Protein AF-A0A0B7BPX0-F1 (afdb_monomer_lite)

Secondary structure (DSSP, 8-state):
-----HHHH--SS----TT----TT--PPPPSS-HHHHH--PPPPPPPPP-SPP-------SPPP---HHHHHS-----PPPP-PPPPPPPPPSS------HHHHH-----------

Organism: NCBI:txid1028688

Foldseek 3Di:
DADDFVVVVDPPVDDDTVQDDDDPPDPRDDDPRDPCNRVDDDDDDDDDDDPDPDPDDDDDPDDDDPDDPCVVVDDDDDDDDDDDDDDDDDDDDPDDDPPDDPCNVPDDPDDDPDDDD

Radius of gyration: 69.46 Å; chains: 1; bounding box: 119×35×181 Å

InterPro domains:
  IPR033336 Stabilizer of axonemal microtubules 1/2 [PF05217] (1-109)
  IPR033336 Stabilizer of axonemal microtubules 1/2 [PTHR31516] (2-112)

Sequence (117 aa):
MGKRCICEICTCGRHHCPHRPWRPGGDYGPCLVTSYNTAYKQHPLQARESCKPEQSALRCEEPLSDKTTNRTDYIKHPLDKPYIHQHEQYLRPAGDIDTLTSYHRDYTKACPTSTTV

pLDDT: mean 78.23, std 13.82, range [49.06, 96.06]

Structure (mmCIF, N/CA/C/O backbone):
data_AF-A0A0B7BPX0-F1
#
_entry.id   AF-A0A0B7BPX0-F1
#
loop_
_atom_site.group_PDB
_atom_site.id
_atom_site.type_symbol
_atom_site.label_atom_id
_atom_site.label_alt_id
_atom_site.label_comp_id
_atom_site.label_asym_id
_atom_site.label_entity_id
_atom_site.label_seq_id
_atom_site.pdbx_PDB_ins_code
_atom_site.Cartn_x
_atom_site.Cartn_y
_atom_site.Cartn_z
_atom_site.occupancy
_atom_site.B_iso_or_equiv
_atom_site.auth_seq_id
_atom_site.auth_comp_id
_atom_site.auth_asym_id
_atom_site.auth_atom_id
_atom_site.pdbx_PDB_model_num
ATOM 1 N N . MET A 1 1 ? 32.826 -5.338 -66.911 1.00 53.00 1 MET A N 1
ATOM 2 C CA . MET A 1 1 ? 33.998 -5.136 -67.796 1.00 53.00 1 MET A CA 1
ATOM 3 C C . MET A 1 1 ? 34.408 -3.667 -67.742 1.00 53.00 1 MET A C 1
ATOM 5 O O . MET A 1 1 ? 33.648 -2.822 -68.199 1.00 53.00 1 MET A O 1
ATOM 9 N N . GLY A 1 2 ? 35.538 -3.349 -67.101 1.00 60.03 2 GLY A N 1
ATOM 10 C CA . GLY A 1 2 ? 36.041 -1.972 -66.996 1.00 60.03 2 GLY A CA 1
ATOM 11 C C . GLY A 1 2 ? 36.470 -1.417 -68.358 1.00 60.03 2 GLY A C 1
ATOM 12 O O . GLY A 1 2 ? 36.920 -2.171 -69.220 1.00 60.03 2 GLY A O 1
ATOM 13 N N . LYS A 1 3 ? 36.298 -0.109 -68.574 1.00 64.12 3 LYS A N 1
ATOM 14 C CA . LYS A 1 3 ? 36.757 0.567 -69.794 1.00 64.12 3 LYS A CA 1
ATOM 15 C C . LYS A 1 3 ? 38.289 0.638 -69.751 1.00 64.12 3 LYS A C 1
ATOM 17 O O . LYS A 1 3 ? 38.828 1.316 -68.885 1.00 64.12 3 LYS A O 1
ATOM 22 N N . ARG A 1 4 ? 38.971 -0.089 -70.639 1.00 65.44 4 ARG A N 1
ATOM 23 C CA . ARG A 1 4 ? 40.433 -0.017 -70.800 1.00 65.44 4 ARG A CA 1
ATOM 24 C C . ARG A 1 4 ? 40.783 1.117 -71.753 1.00 65.44 4 ARG A C 1
ATOM 26 O O . ARG A 1 4 ? 40.036 1.387 -72.697 1.00 65.44 4 ARG A O 1
ATOM 33 N N . CYS A 1 5 ? 41.904 1.780 -71.507 1.00 68.62 5 CYS A N 1
ATOM 34 C CA . CYS A 1 5 ? 42.397 2.811 -72.409 1.00 68.62 5 CYS A CA 1
ATOM 35 C C . CYS A 1 5 ? 42.847 2.168 -73.735 1.00 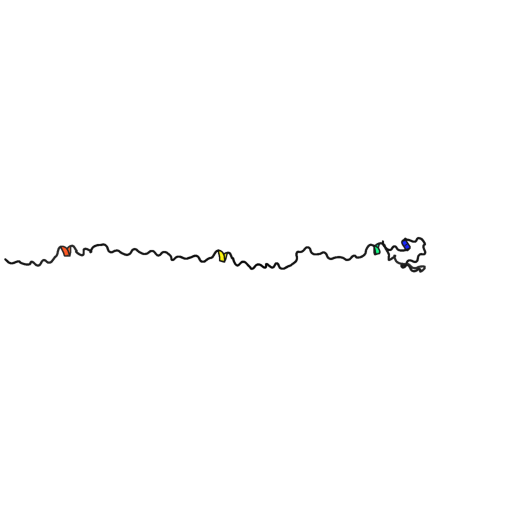68.62 5 CYS A C 1
ATOM 37 O O . CYS A 1 5 ? 43.442 1.093 -73.726 1.00 68.62 5 CYS A O 1
ATOM 39 N N . ILE A 1 6 ? 42.619 2.826 -74.880 1.00 72.19 6 ILE A N 1
ATOM 40 C CA . ILE A 1 6 ? 43.110 2.355 -76.199 1.00 72.19 6 ILE A CA 1
ATOM 41 C C . ILE A 1 6 ? 44.636 2.166 -76.182 1.00 72.19 6 ILE A C 1
ATOM 43 O O . ILE A 1 6 ? 45.166 1.273 -76.838 1.00 72.19 6 ILE A O 1
ATOM 47 N N . CYS A 1 7 ? 45.310 2.957 -75.353 1.00 66.25 7 CYS A N 1
ATOM 48 C CA . CYS A 1 7 ? 46.733 2.916 -75.082 1.00 66.25 7 CYS A CA 1
ATOM 49 C C . CYS A 1 7 ? 47.216 1.568 -74.472 1.00 66.25 7 CYS A C 1
ATOM 51 O O . CYS A 1 7 ? 48.368 1.199 -74.665 1.00 66.25 7 CYS A O 1
ATOM 53 N N . GLU A 1 8 ? 46.350 0.806 -73.789 1.00 66.06 8 GLU A N 1
ATOM 54 C CA . GLU A 1 8 ? 46.658 -0.533 -73.239 1.00 66.06 8 GLU A CA 1
ATOM 55 C C . GLU A 1 8 ? 46.306 -1.679 -74.205 1.00 66.06 8 GLU A C 1
ATOM 57 O O . GLU A 1 8 ? 46.663 -2.830 -73.965 1.00 66.06 8 GLU A O 1
ATOM 62 N N . ILE A 1 9 ? 45.573 -1.380 -75.283 1.00 70.94 9 ILE A N 1
ATOM 63 C CA . ILE A 1 9 ? 45.067 -2.372 -76.244 1.00 70.94 9 ILE A CA 1
ATOM 64 C C . ILE A 1 9 ? 45.824 -2.285 -77.583 1.00 70.94 9 ILE A C 1
ATOM 66 O O . ILE A 1 9 ? 46.003 -3.306 -78.243 1.00 70.94 9 ILE A O 1
ATOM 70 N N . CYS A 1 10 ? 46.285 -1.094 -77.998 1.00 68.94 10 CYS A N 1
ATOM 71 C CA . CYS A 1 10 ? 46.946 -0.870 -79.292 1.00 68.94 10 CYS A CA 1
ATOM 72 C C . CYS A 1 10 ? 48.447 -0.590 -79.154 1.00 68.94 10 CYS A C 1
ATOM 74 O O . CYS A 1 10 ? 48.850 0.444 -78.624 1.00 68.94 10 CYS A O 1
ATOM 76 N N . THR A 1 11 ? 49.278 -1.439 -79.763 1.00 65.31 11 THR A N 1
ATOM 77 C CA . THR A 1 11 ? 50.743 -1.274 -79.880 1.00 65.31 11 THR A CA 1
ATOM 78 C C . THR A 1 11 ? 51.167 -0.389 -81.062 1.00 65.31 11 THR A C 1
ATOM 80 O O . THR A 1 11 ? 52.348 -0.152 -81.285 1.00 65.31 11 THR A O 1
ATOM 83 N N . CYS A 1 12 ? 50.200 0.149 -81.807 1.00 65.94 12 CYS A N 1
AT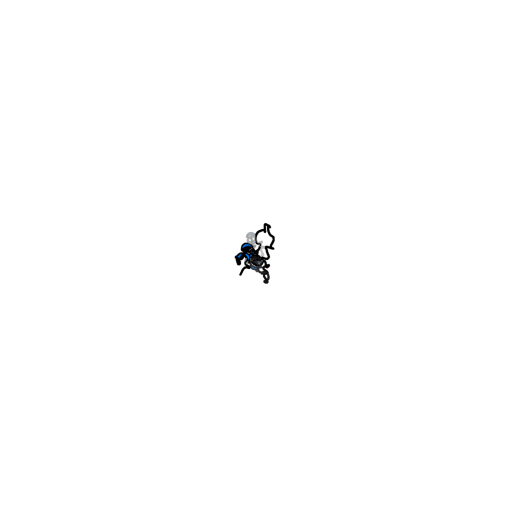OM 84 C CA . CYS A 1 12 ? 50.364 0.909 -83.048 1.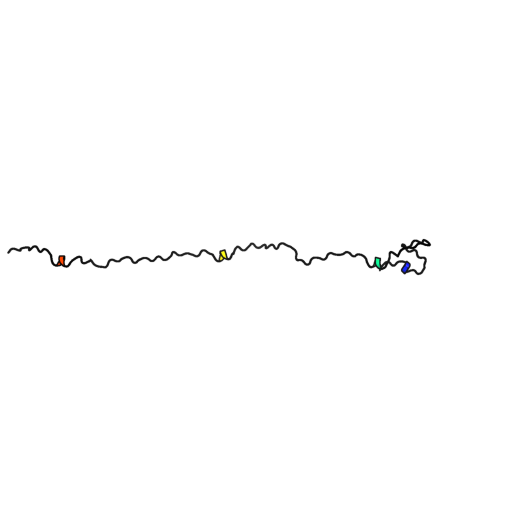00 65.94 12 CYS A CA 1
ATOM 85 C C . CYS A 1 12 ? 51.061 2.284 -82.915 1.00 65.94 12 CYS A C 1
ATOM 87 O O . CYS A 1 12 ? 51.252 2.968 -83.918 1.00 65.94 12 CYS A O 1
ATOM 89 N N . GLY A 1 13 ? 51.384 2.742 -81.698 1.00 61.50 13 GLY A N 1
ATOM 90 C CA . GLY A 1 13 ? 52.150 3.973 -81.421 1.00 61.50 13 GLY A CA 1
ATOM 91 C C . GLY A 1 13 ? 51.505 5.311 -81.826 1.00 61.50 13 GLY A C 1
ATOM 92 O O . GLY A 1 13 ? 52.000 6.368 -81.438 1.00 61.50 13 GLY A O 1
ATOM 93 N N . ARG A 1 14 ? 50.399 5.297 -82.582 1.00 64.25 14 ARG A N 1
ATOM 94 C CA . ARG A 1 14 ? 49.755 6.486 -83.170 1.00 64.25 14 ARG A CA 1
ATOM 95 C C . ARG A 1 14 ? 48.233 6.496 -82.984 1.00 64.25 14 ARG A C 1
ATOM 97 O O . ARG A 1 14 ? 47.502 6.936 -83.863 1.00 64.25 14 ARG A O 1
ATOM 104 N N . HIS A 1 15 ? 47.728 5.969 -81.873 1.00 69.50 15 HIS A N 1
ATOM 105 C CA . HIS A 1 15 ? 46.291 5.974 -81.603 1.00 69.50 15 HIS A CA 1
ATOM 106 C C . HIS A 1 15 ? 45.852 7.286 -80.937 1.00 69.50 15 HIS A C 1
ATOM 108 O O . HIS A 1 15 ? 46.571 7.880 -80.133 1.00 69.50 15 HIS A O 1
ATOM 114 N N . HIS A 1 16 ? 44.639 7.728 -81.256 1.00 61.97 16 HIS A N 1
ATOM 115 C CA . HIS A 1 16 ? 44.040 8.918 -80.666 1.00 61.97 16 HIS A CA 1
ATOM 116 C C . HIS A 1 16 ? 43.313 8.537 -79.364 1.00 61.97 16 HIS A C 1
ATOM 118 O O . HIS A 1 16 ? 42.149 8.140 -79.381 1.00 61.97 16 HIS A O 1
ATOM 124 N N . CYS A 1 17 ? 44.011 8.601 -78.225 1.00 62.41 17 CYS A N 1
ATOM 125 C CA . CYS A 1 17 ? 43.384 8.437 -76.909 1.00 62.41 17 CYS A CA 1
ATOM 126 C C . CYS A 1 17 ? 42.684 9.772 -76.533 1.00 62.41 17 CYS A C 1
ATOM 128 O O . CYS A 1 17 ? 43.332 10.818 -76.579 1.00 62.41 17 CYS A O 1
ATOM 130 N N . PRO A 1 18 ? 41.406 9.780 -76.097 1.00 61.12 18 PRO A N 1
ATOM 131 C CA . PRO A 1 18 ? 40.680 11.009 -75.726 1.00 61.12 18 PRO A CA 1
ATOM 132 C C . PRO A 1 18 ? 41.312 11.782 -74.552 1.00 61.12 18 PRO A C 1
ATOM 134 O O . PRO A 1 18 ? 40.996 12.945 -74.339 1.00 61.12 18 PRO A O 1
ATOM 137 N N . HIS A 1 19 ? 42.242 11.161 -73.818 1.00 61.28 19 HIS A N 1
ATOM 138 C CA . HIS A 1 19 ? 43.016 11.790 -72.743 1.00 61.28 19 HIS A CA 1
ATOM 139 C C . HIS A 1 19 ? 44.398 12.313 -73.178 1.00 61.28 19 HIS A C 1
ATOM 141 O O . HIS A 1 19 ? 45.138 12.815 -72.336 1.00 61.28 19 HIS A O 1
ATOM 147 N N . ARG A 1 20 ? 44.780 12.189 -74.458 1.00 57.91 20 ARG A N 1
ATOM 148 C CA . ARG A 1 20 ? 46.095 12.623 -74.960 1.00 57.91 20 ARG A CA 1
ATOM 149 C C . ARG A 1 20 ? 45.961 13.264 -76.352 1.00 57.91 20 ARG A C 1
ATOM 151 O O . ARG A 1 20 ? 46.232 12.602 -77.354 1.00 57.91 20 ARG A O 1
ATOM 158 N N . PRO A 1 21 ? 45.510 14.530 -76.445 1.00 57.38 21 PRO A N 1
ATOM 159 C CA . PRO A 1 21 ? 45.486 15.243 -77.718 1.00 57.38 21 PRO A CA 1
ATOM 160 C C . PRO A 1 21 ? 46.917 15.410 -78.249 1.00 57.38 21 PRO A C 1
ATOM 162 O O . PRO A 1 21 ? 47.846 15.697 -77.496 1.00 57.38 21 PRO A O 1
ATOM 165 N N . TRP A 1 22 ? 47.107 15.189 -79.549 1.00 52.66 22 TRP A N 1
ATOM 166 C CA . TRP A 1 22 ? 48.424 15.185 -80.185 1.00 52.66 22 TRP A CA 1
ATOM 167 C C . TRP A 1 22 ? 49.062 16.588 -80.162 1.00 52.66 22 TRP A C 1
ATOM 169 O O . TRP A 1 22 ? 48.724 17.438 -80.980 1.00 52.66 22 TRP A O 1
ATOM 179 N N . ARG A 1 23 ? 50.014 16.835 -79.250 1.00 55.88 23 ARG A N 1
ATOM 180 C CA . ARG A 1 23 ? 51.083 17.838 -79.439 1.00 55.88 23 ARG A CA 1
ATOM 181 C C . ARG A 1 23 ? 52.465 17.179 -79.378 1.00 55.88 23 ARG A C 1
ATOM 183 O O . ARG A 1 23 ? 52.741 16.423 -78.437 1.00 55.88 23 ARG A O 1
ATOM 190 N N . PRO A 1 24 ? 53.361 17.490 -80.320 1.00 53.59 24 PRO A N 1
ATOM 191 C CA . PRO A 1 24 ? 54.786 17.219 -80.171 1.00 53.59 24 PRO A CA 1
ATOM 192 C C . PRO A 1 24 ? 55.353 18.008 -78.977 1.00 53.59 24 PRO A C 1
ATOM 194 O O . PRO A 1 24 ? 55.164 19.218 -78.905 1.00 53.59 24 PRO A O 1
ATOM 197 N N . GLY A 1 25 ? 56.027 17.327 -78.043 1.00 55.81 25 GLY A N 1
ATOM 198 C CA . GLY A 1 25 ? 56.827 17.964 -76.982 1.00 55.81 25 GLY A CA 1
ATOM 199 C C . GLY A 1 25 ? 56.140 18.277 -75.644 1.00 55.81 25 GLY A C 1
ATOM 200 O O . GLY A 1 25 ? 56.769 18.908 -74.809 1.00 55.81 25 GLY A O 1
ATOM 201 N N . GLY A 1 26 ? 54.892 17.854 -75.413 1.00 55.62 26 GLY A N 1
ATOM 202 C CA . GLY A 1 26 ? 54.217 18.058 -74.121 1.00 55.62 26 GLY A CA 1
ATOM 203 C C . GLY A 1 26 ? 54.462 16.929 -73.112 1.00 55.62 26 GLY A C 1
ATOM 204 O O . GLY A 1 26 ? 54.321 15.747 -73.437 1.00 55.62 26 GLY A O 1
ATOM 205 N N . ASP A 1 27 ? 54.773 17.288 -71.875 1.00 57.09 27 ASP A N 1
ATOM 206 C CA . ASP A 1 27 ? 54.713 16.453 -70.678 1.00 57.09 27 ASP A CA 1
ATOM 207 C C . ASP A 1 27 ? 53.248 16.275 -70.250 1.00 57.09 27 ASP A C 1
ATOM 209 O O . ASP A 1 27 ? 52.666 17.023 -69.472 1.00 57.09 27 ASP A O 1
ATOM 213 N N . TYR A 1 28 ? 52.602 15.267 -70.831 1.00 58.28 28 TYR A N 1
ATOM 214 C CA . TYR A 1 28 ? 51.239 14.902 -70.458 1.00 58.28 28 TYR A CA 1
ATOM 215 C C . TYR A 1 28 ? 51.268 14.135 -69.140 1.00 58.28 28 TYR A C 1
ATOM 217 O O . TYR A 1 28 ? 51.880 13.067 -69.067 1.00 58.28 28 TYR A O 1
ATOM 225 N N . GLY A 1 29 ? 50.578 14.664 -68.130 1.00 60.34 29 GLY A N 1
ATOM 226 C CA . GLY A 1 29 ? 50.365 13.995 -66.848 1.00 60.34 29 GLY A CA 1
ATOM 227 C C . GLY A 1 29 ? 49.749 12.587 -66.974 1.00 60.34 29 GLY A C 1
ATOM 228 O O . GLY A 1 29 ? 49.344 12.158 -68.062 1.00 60.34 29 GLY A O 1
ATOM 229 N N . PRO A 1 30 ? 49.685 11.830 -65.865 1.00 61.69 30 PRO A N 1
ATOM 230 C CA . PRO A 1 30 ? 49.287 10.426 -65.883 1.00 61.69 30 PRO A CA 1
ATOM 231 C C . PRO A 1 30 ? 47.848 10.224 -66.385 1.00 61.69 30 PRO A C 1
ATOM 233 O O . PRO A 1 30 ? 46.963 11.053 -66.173 1.00 61.69 30 PRO A O 1
ATOM 236 N N . CYS A 1 31 ? 47.614 9.090 -67.054 1.00 64.62 31 CYS A N 1
ATOM 237 C CA . CYS A 1 31 ? 46.308 8.711 -67.591 1.00 64.62 31 CYS A CA 1
ATOM 238 C C . CYS A 1 31 ? 45.246 8.706 -66.481 1.00 64.62 31 CYS A C 1
ATOM 240 O O . CYS A 1 31 ? 45.407 8.018 -65.483 1.00 64.62 31 CYS A O 1
ATOM 242 N N . LEU A 1 32 ? 44.140 9.433 -66.662 1.00 64.50 32 LEU A N 1
ATOM 243 C CA . LEU A 1 32 ? 43.055 9.498 -65.671 1.00 64.50 32 LEU A CA 1
ATOM 244 C C . LEU A 1 32 ? 42.179 8.227 -65.651 1.00 64.50 32 LEU A C 1
ATOM 246 O O . LEU A 1 32 ? 41.457 7.991 -64.682 1.00 64.50 32 LEU A O 1
ATOM 250 N N . VAL A 1 33 ? 42.275 7.374 -66.679 1.00 70.44 33 VAL A N 1
ATOM 251 C CA . VAL A 1 33 ? 41.586 6.073 -66.779 1.00 70.44 33 VAL A CA 1
ATOM 252 C C . VAL A 1 33 ? 42.494 4.965 -66.245 1.00 70.44 33 VAL A C 1
ATOM 254 O O . VAL A 1 33 ? 42.878 4.052 -66.968 1.00 70.44 33 VAL A O 1
ATOM 257 N N . THR A 1 34 ? 42.891 5.062 -64.979 1.00 72.25 34 THR A N 1
ATOM 258 C CA . THR A 1 34 ? 43.658 3.993 -64.331 1.00 72.25 34 THR A CA 1
ATOM 259 C C . THR A 1 34 ? 42.738 2.876 -63.839 1.00 72.25 34 THR A C 1
ATOM 261 O O . THR A 1 34 ? 41.553 3.083 -63.540 1.00 72.25 34 THR A O 1
ATOM 264 N N . SER A 1 35 ? 43.299 1.675 -63.686 1.00 72.81 35 SER A N 1
ATOM 265 C CA . SER A 1 35 ? 42.653 0.577 -62.954 1.00 72.81 35 SER A CA 1
ATOM 266 C C . SER A 1 35 ? 42.212 1.021 -61.556 1.00 72.81 35 SER A C 1
ATOM 268 O O . SER A 1 35 ? 41.122 0.673 -61.116 1.00 72.81 35 SER A O 1
ATOM 270 N N . TYR A 1 36 ? 43.005 1.875 -60.906 1.00 75.69 36 TYR A N 1
ATOM 271 C CA . TYR A 1 36 ? 42.707 2.432 -59.594 1.00 75.69 36 TYR A CA 1
ATOM 272 C C . TYR A 1 36 ? 41.406 3.255 -59.584 1.00 75.69 36 TYR A C 1
ATOM 274 O O . TYR A 1 36 ? 40.483 2.937 -58.839 1.00 75.69 36 TYR A O 1
ATOM 282 N N . ASN A 1 37 ? 41.273 4.240 -60.481 1.00 76.62 37 ASN A N 1
ATOM 283 C CA . ASN A 1 37 ? 40.083 5.105 -60.552 1.00 76.62 37 ASN A CA 1
ATOM 284 C C . ASN A 1 37 ? 38.813 4.354 -60.992 1.00 76.62 37 ASN A C 1
ATOM 286 O O . ASN A 1 37 ? 37.689 4.789 -60.730 1.00 76.62 37 ASN A O 1
ATOM 290 N N . THR A 1 38 ? 38.969 3.232 -61.700 1.00 74.88 38 THR A N 1
ATOM 291 C CA . THR A 1 38 ? 37.833 2.418 -62.152 1.00 74.88 38 THR A CA 1
ATOM 292 C C . THR A 1 38 ? 37.391 1.386 -61.118 1.00 74.88 38 THR A C 1
ATOM 294 O O . THR A 1 38 ? 36.186 1.147 -61.019 1.00 74.88 38 THR A O 1
ATOM 297 N N . ALA A 1 39 ? 38.325 0.810 -60.356 1.00 81.62 39 ALA A N 1
ATOM 298 C CA . ALA A 1 39 ? 38.055 -0.230 -59.365 1.00 81.62 39 ALA A CA 1
ATOM 299 C C . ALA A 1 39 ? 37.688 0.324 -57.980 1.00 81.62 39 ALA A C 1
ATOM 301 O O . ALA A 1 39 ? 36.840 -0.257 -57.309 1.00 81.62 39 ALA A O 1
ATOM 302 N N . TYR A 1 40 ? 38.282 1.444 -57.560 1.00 82.12 40 TYR A N 1
ATOM 303 C CA . TYR A 1 40 ? 38.103 1.999 -56.215 1.00 82.12 40 TYR A CA 1
ATOM 304 C C . TYR A 1 40 ? 37.254 3.266 -56.269 1.00 82.12 40 TYR A C 1
ATOM 306 O O . TYR A 1 40 ? 37.760 4.386 -56.309 1.00 82.12 40 TYR A O 1
ATOM 314 N N . LYS A 1 41 ? 35.934 3.080 -56.292 1.00 84.00 41 LYS A N 1
ATOM 315 C CA . LYS A 1 41 ? 34.959 4.173 -56.221 1.00 84.00 41 LYS A CA 1
ATOM 316 C C . LYS A 1 41 ? 34.318 4.193 -54.844 1.00 84.00 41 LYS A C 1
ATOM 318 O O . LYS A 1 41 ? 34.170 3.156 -54.205 1.00 84.00 41 LYS A O 1
ATOM 323 N N . GLN A 1 42 ? 33.915 5.374 -54.395 1.00 87.75 42 GLN A N 1
ATOM 324 C CA . GLN A 1 42 ? 33.113 5.481 -53.183 1.00 87.75 42 GLN A CA 1
ATOM 325 C C . GLN A 1 42 ? 31.760 4.805 -53.426 1.00 87.75 42 GLN A C 1
ATOM 327 O O . GLN A 1 42 ? 31.021 5.174 -54.338 1.00 87.75 42 GLN A O 1
ATOM 332 N N . HIS A 1 43 ? 31.467 3.788 -52.626 1.00 86.56 43 HIS A N 1
ATOM 333 C CA . HIS A 1 43 ? 30.166 3.134 -52.589 1.00 86.56 43 HIS A CA 1
ATOM 334 C C . HIS A 1 43 ? 29.282 3.819 -51.541 1.00 86.56 43 HIS A C 1
ATOM 336 O O . HIS A 1 43 ? 29.814 4.369 -50.572 1.00 86.56 43 HIS A O 1
ATOM 342 N N . PRO A 1 44 ? 27.948 3.808 -51.710 1.00 88.69 44 PRO A N 1
ATOM 343 C CA . PRO A 1 44 ? 27.053 4.367 -50.708 1.00 88.69 44 PRO A CA 1
ATOM 344 C C . PRO A 1 44 ? 27.250 3.635 -49.376 1.00 88.69 44 PRO A C 1
ATOM 346 O O . PRO A 1 44 ? 27.160 2.409 -49.309 1.00 88.69 44 PRO A O 1
ATOM 349 N N . LEU A 1 45 ? 27.540 4.394 -48.321 1.00 86.38 45 LEU A N 1
ATOM 350 C CA . LEU A 1 45 ? 27.623 3.875 -46.961 1.00 86.38 45 LEU A CA 1
ATOM 351 C C . LEU A 1 45 ? 26.212 3.867 -46.371 1.00 86.38 45 LEU A C 1
ATOM 353 O O . LEU A 1 45 ? 25.601 4.924 -46.223 1.00 86.38 45 LEU A O 1
ATOM 357 N N . GLN A 1 46 ? 25.688 2.686 -46.045 1.00 86.38 46 GLN A N 1
ATOM 358 C CA . GLN A 1 46 ? 24.421 2.570 -45.327 1.00 86.38 46 GLN A CA 1
ATOM 359 C C . GLN A 1 46 ? 24.676 2.655 -43.819 1.00 86.38 46 GLN A C 1
ATOM 361 O O . GLN A 1 46 ? 25.581 1.999 -43.296 1.00 86.38 46 GLN A O 1
ATOM 366 N N . ALA A 1 47 ? 23.883 3.468 -43.117 1.00 88.75 47 ALA A N 1
ATOM 367 C CA . ALA A 1 47 ? 23.910 3.506 -41.661 1.00 88.75 47 ALA A CA 1
ATOM 368 C C . ALA A 1 47 ? 23.455 2.152 -41.097 1.00 88.75 47 ALA A C 1
ATOM 370 O O . ALA A 1 47 ? 22.532 1.526 -41.614 1.00 88.75 47 ALA A O 1
ATOM 371 N N . ARG A 1 48 ? 24.121 1.682 -40.041 1.00 90.44 48 ARG A N 1
ATOM 372 C CA . ARG A 1 48 ? 23.735 0.443 -39.365 1.00 90.44 48 ARG A CA 1
ATOM 373 C C . ARG A 1 48 ? 22.483 0.687 -38.526 1.00 90.44 48 ARG A C 1
ATOM 375 O O . ARG A 1 48 ? 22.493 1.560 -37.661 1.00 90.44 48 ARG A O 1
ATOM 382 N N . GLU A 1 49 ? 21.469 -0.150 -38.721 1.00 88.50 49 GLU A N 1
ATOM 383 C CA . GLU A 1 49 ? 20.269 -0.153 -37.882 1.00 88.50 49 GLU A CA 1
ATOM 384 C C . GLU A 1 49 ? 20.604 -0.495 -36.424 1.00 88.50 49 GLU A C 1
ATOM 386 O O . GLU A 1 49 ? 21.449 -1.353 -36.130 1.00 88.50 49 GLU A O 1
ATOM 391 N N . SER A 1 50 ? 19.941 0.182 -35.485 1.00 89.88 50 SER A N 1
ATOM 392 C CA . SER A 1 50 ? 20.153 -0.061 -34.061 1.00 89.88 50 SER A CA 1
ATOM 393 C C . SER A 1 50 ? 19.458 -1.348 -33.621 1.00 89.88 50 SER A C 1
ATOM 395 O O . SER A 1 50 ? 18.263 -1.503 -33.829 1.00 89.88 50 SER A O 1
ATOM 397 N N . CYS A 1 51 ? 20.166 -2.235 -32.919 1.00 88.94 51 CYS A N 1
ATOM 398 C CA . CYS A 1 51 ? 19.569 -3.429 -32.303 1.00 88.94 51 CYS A CA 1
ATOM 399 C C . CYS A 1 51 ? 18.861 -3.128 -30.967 1.00 88.94 51 CYS A C 1
ATOM 401 O O . CYS A 1 51 ? 18.664 -4.030 -30.156 1.00 88.94 51 CYS A O 1
ATOM 403 N N . LYS A 1 52 ? 18.572 -1.854 -30.678 1.00 91.25 52 LYS A N 1
ATOM 404 C CA . LYS A 1 52 ? 17.925 -1.456 -29.429 1.00 91.25 52 LYS A CA 1
ATOM 405 C C . LYS A 1 52 ? 16.424 -1.728 -29.547 1.00 91.25 52 LYS A C 1
ATOM 407 O O . LYS A 1 52 ? 15.869 -1.480 -30.615 1.00 91.25 52 LYS A O 1
ATOM 412 N N . PRO A 1 53 ? 15.773 -2.214 -28.479 1.00 86.44 53 PRO A N 1
ATOM 413 C CA . PRO A 1 53 ? 14.324 -2.311 -28.468 1.00 86.44 53 PRO A CA 1
ATOM 414 C C . PRO A 1 53 ? 13.712 -0.920 -28.641 1.00 86.44 53 PRO A C 1
ATOM 416 O O . PRO A 1 53 ? 14.299 0.092 -28.240 1.00 86.44 53 PRO A O 1
ATOM 419 N N . GLU A 1 54 ? 12.532 -0.886 -29.246 1.00 84.75 54 GLU A N 1
ATOM 420 C CA . GLU A 1 54 ? 11.796 0.348 -29.466 1.00 84.75 54 GLU A CA 1
ATOM 421 C C . GLU A 1 54 ? 11.439 0.996 -28.124 1.00 84.75 54 GLU A C 1
ATOM 423 O O . GLU A 1 54 ? 10.958 0.339 -27.199 1.00 84.75 54 GLU A O 1
ATOM 428 N N . GLN A 1 55 ? 11.701 2.298 -28.001 1.00 80.88 55 GLN A N 1
ATOM 429 C CA . GLN A 1 55 ? 11.384 3.071 -26.800 1.00 80.88 55 GLN A CA 1
ATOM 430 C C . GLN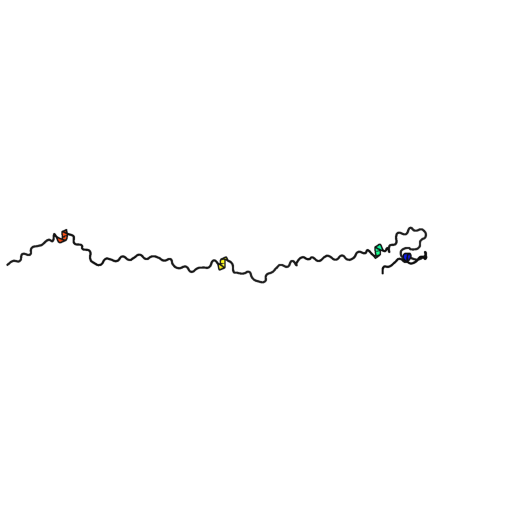 A 1 55 ? 9.893 3.431 -26.775 1.00 80.88 55 GLN A C 1
ATOM 432 O O . GLN A 1 55 ? 9.519 4.601 -26.734 1.00 80.88 55 GLN A O 1
ATOM 437 N N . SER A 1 56 ? 9.020 2.428 -26.817 1.00 81.69 56 SER A N 1
ATOM 438 C CA . SER A 1 56 ? 7.598 2.628 -26.561 1.00 81.69 56 SER A CA 1
ATOM 439 C C . SER A 1 56 ? 7.363 2.708 -25.055 1.00 81.69 56 SER A C 1
ATOM 441 O O . SER A 1 56 ? 7.858 1.867 -24.301 1.00 81.69 56 SER A O 1
ATOM 443 N N . ALA A 1 57 ? 6.578 3.688 -24.603 1.00 79.56 57 ALA A N 1
ATOM 444 C CA . ALA A 1 57 ? 6.081 3.685 -23.233 1.00 79.56 57 ALA A CA 1
ATOM 445 C C . ALA A 1 57 ? 5.243 2.417 -23.024 1.00 79.56 57 ALA A C 1
ATOM 447 O O . ALA A 1 57 ? 4.212 2.250 -23.676 1.00 79.56 57 ALA A O 1
ATOM 448 N N . LEU A 1 58 ? 5.686 1.530 -22.131 1.00 79.12 58 LEU A N 1
ATOM 449 C CA . LEU A 1 58 ? 4.909 0.362 -21.730 1.00 79.12 58 LEU A CA 1
ATOM 450 C C . LEU A 1 58 ? 3.652 0.865 -21.017 1.00 79.12 58 LEU A C 1
ATOM 452 O O . LEU A 1 58 ? 3.720 1.354 -19.889 1.00 79.12 58 LEU A O 1
ATOM 456 N N . ARG A 1 59 ? 2.515 0.817 -21.709 1.00 79.94 59 ARG A N 1
ATOM 457 C CA . ARG A 1 59 ? 1.211 1.147 -21.137 1.00 79.94 59 ARG A CA 1
ATOM 458 C C . ARG A 1 59 ? 0.515 -0.155 -20.781 1.00 79.94 59 ARG A C 1
ATOM 460 O O . ARG A 1 59 ? 0.236 -0.960 -21.660 1.00 79.94 59 ARG A O 1
ATOM 467 N N . CYS A 1 60 ? 0.243 -0.350 -19.498 1.00 81.62 60 CYS A N 1
ATOM 468 C CA . CYS A 1 60 ? -0.708 -1.364 -19.070 1.00 81.62 60 CYS A CA 1
ATOM 469 C C . CYS A 1 60 ? -2.118 -0.813 -19.308 1.00 81.62 60 CYS A C 1
ATOM 471 O O . CYS A 1 60 ? -2.432 0.281 -18.841 1.00 81.62 60 CYS A O 1
ATOM 473 N N . GLU A 1 61 ? -2.946 -1.547 -20.050 1.00 86.62 61 GLU A N 1
ATOM 474 C CA . GLU A 1 61 ? -4.368 -1.213 -20.232 1.00 86.62 61 GLU A CA 1
ATOM 475 C C . GLU A 1 61 ? -5.211 -1.606 -19.009 1.00 86.62 61 GLU A C 1
ATOM 477 O O . GLU A 1 61 ? -6.317 -1.103 -18.822 1.00 86.62 61 GLU A O 1
ATOM 482 N N . GLU A 1 62 ? -4.683 -2.492 -18.160 1.00 87.38 62 GLU A N 1
ATOM 483 C CA . GLU A 1 62 ? -5.360 -2.953 -16.954 1.00 87.38 62 GLU A CA 1
ATOM 484 C C . GLU A 1 62 ? -5.308 -1.884 -15.846 1.00 87.38 62 GLU A C 1
ATOM 486 O O . GLU A 1 62 ? -4.242 -1.309 -15.590 1.00 87.38 62 GLU A O 1
ATOM 491 N N . PRO A 1 63 ? -6.438 -1.601 -15.169 1.00 89.06 63 PRO A N 1
ATOM 492 C CA . PRO A 1 63 ? -6.453 -0.680 -14.044 1.00 89.06 63 PRO A CA 1
ATOM 493 C C . PRO A 1 63 ? -5.590 -1.197 -12.889 1.00 89.06 63 PRO A C 1
ATOM 495 O O . PRO A 1 63 ? -5.428 -2.399 -12.681 1.00 89.06 63 PRO A O 1
ATOM 498 N N . LEU A 1 64 ? -5.078 -0.268 -12.082 1.00 89.00 64 LEU A N 1
AT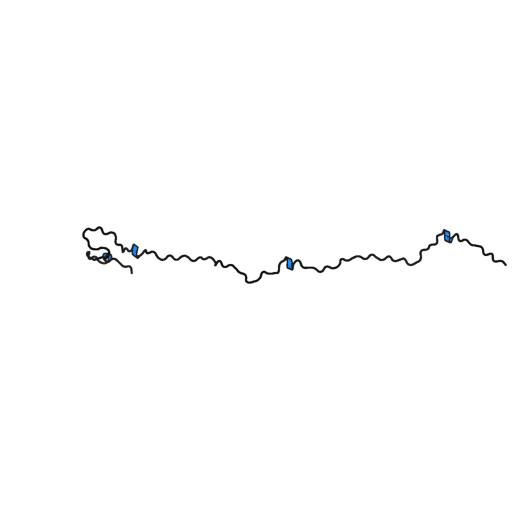OM 499 C CA . LEU A 1 64 ? -4.365 -0.613 -10.856 1.00 89.00 64 LEU A CA 1
ATOM 500 C C . LEU A 1 64 ? -5.282 -1.409 -9.912 1.00 89.00 64 LEU A C 1
ATOM 502 O O . LEU A 1 64 ? -6.413 -1.002 -9.646 1.00 89.00 64 LEU A O 1
ATOM 506 N N . SER A 1 65 ? -4.775 -2.522 -9.375 1.00 90.19 65 SER A N 1
ATOM 507 C CA . SER A 1 65 ? -5.493 -3.327 -8.382 1.00 90.19 65 SER A CA 1
ATOM 508 C C . SER A 1 65 ? -5.826 -2.506 -7.131 1.00 90.19 65 SER A C 1
ATOM 510 O O . SER A 1 65 ? -4.946 -1.925 -6.501 1.00 90.19 65 SER A O 1
ATOM 512 N N . ASP A 1 66 ? -7.097 -2.527 -6.731 1.00 89.94 66 ASP A N 1
ATOM 513 C CA . ASP A 1 66 ? -7.613 -1.863 -5.521 1.00 89.94 66 ASP A CA 1
ATOM 514 C C . ASP A 1 66 ? -7.360 -2.677 -4.229 1.00 89.94 66 ASP A C 1
ATOM 516 O O . ASP A 1 66 ? -7.646 -2.243 -3.110 1.00 89.94 66 ASP A O 1
ATOM 520 N N . LYS A 1 67 ? -6.827 -3.899 -4.361 1.00 91.88 67 LYS A N 1
ATOM 521 C CA . LYS A 1 67 ? -6.535 -4.787 -3.229 1.00 91.88 67 LYS A CA 1
ATOM 522 C C . LYS A 1 67 ? -5.139 -4.503 -2.688 1.00 91.88 67 LYS A C 1
ATOM 524 O O . LYS A 1 67 ? -4.154 -5.051 -3.175 1.00 91.88 67 LYS A O 1
ATOM 529 N N . THR A 1 68 ? -5.064 -3.665 -1.661 1.00 94.50 68 THR A N 1
ATOM 530 C CA . THR A 1 68 ? -3.848 -3.484 -0.860 1.00 94.50 68 THR A CA 1
ATOM 531 C C . THR A 1 68 ? -3.861 -4.431 0.339 1.00 94.50 68 THR A C 1
ATOM 533 O O . THR A 1 68 ? -4.931 -4.760 0.849 1.00 94.50 68 THR A O 1
ATOM 536 N N . THR A 1 69 ? -2.680 -4.829 0.822 1.00 94.69 69 THR A N 1
ATOM 537 C CA . THR A 1 69 ? -2.536 -5.634 2.052 1.00 94.69 69 THR A CA 1
ATOM 538 C C . THR A 1 69 ? -3.245 -4.976 3.231 1.00 94.69 69 THR A C 1
ATOM 540 O O . THR A 1 69 ? -3.972 -5.616 3.973 1.00 94.69 69 THR A O 1
ATOM 543 N N . ASN A 1 70 ? -3.154 -3.649 3.352 1.00 93.56 70 ASN A N 1
ATOM 544 C CA . ASN A 1 70 ? -3.853 -2.934 4.412 1.00 93.56 70 ASN A CA 1
ATOM 545 C C . ASN A 1 70 ? -5.382 -3.127 4.354 1.00 93.56 70 ASN A C 1
ATOM 547 O O . ASN A 1 70 ? -6.018 -3.366 5.376 1.00 93.56 70 ASN A O 1
ATOM 551 N N . ARG A 1 71 ? -5.972 -3.066 3.156 1.00 93.38 71 ARG A N 1
ATOM 552 C CA . ARG A 1 71 ? -7.421 -3.203 2.971 1.00 93.38 71 ARG A CA 1
ATOM 553 C C . ARG A 1 71 ? -7.916 -4.636 3.180 1.00 93.38 71 ARG A C 1
ATOM 555 O O . ARG A 1 71 ? -9.075 -4.815 3.547 1.00 93.38 71 ARG A O 1
ATOM 562 N N . THR A 1 72 ? -7.071 -5.636 2.931 1.00 93.69 72 THR A N 1
ATOM 563 C CA . THR A 1 72 ? -7.397 -7.048 3.179 1.00 93.69 72 THR A CA 1
ATOM 564 C C . THR A 1 72 ? -7.186 -7.446 4.632 1.00 93.69 72 THR A C 1
ATOM 566 O O . THR A 1 72 ? -8.003 -8.182 5.178 1.00 93.69 72 THR A O 1
ATOM 569 N N . ASP A 1 73 ? -6.120 -6.947 5.252 1.00 96.06 73 ASP A N 1
ATOM 570 C CA . ASP A 1 73 ? -5.651 -7.440 6.547 1.00 96.06 73 ASP A CA 1
ATOM 571 C C . ASP A 1 73 ? -6.328 -6.706 7.712 1.00 96.06 73 ASP A C 1
ATOM 573 O O . ASP A 1 73 ? -6.578 -7.296 8.760 1.00 96.06 73 ASP A O 1
ATOM 577 N N . TYR A 1 74 ? -6.676 -5.427 7.534 1.00 94.25 74 TYR A N 1
ATOM 578 C CA . TYR A 1 74 ? -7.256 -4.587 8.585 1.00 94.25 74 TYR A CA 1
ATOM 579 C C . TYR A 1 74 ? -8.752 -4.358 8.357 1.00 94.25 74 TYR A C 1
ATOM 581 O O . TYR A 1 74 ? -9.199 -3.260 8.012 1.00 94.25 74 TYR A O 1
ATOM 589 N N . ILE A 1 75 ? -9.549 -5.405 8.570 1.00 94.56 75 ILE A N 1
ATOM 590 C CA . ILE A 1 75 ? -11.013 -5.325 8.518 1.00 94.56 75 ILE A CA 1
ATOM 591 C C . ILE A 1 75 ? -11.615 -5.019 9.893 1.00 94.56 75 ILE A C 1
ATOM 593 O O . ILE A 1 75 ? -11.033 -5.292 10.941 1.00 94.56 75 ILE A O 1
ATOM 597 N N . LYS A 1 76 ? -12.828 -4.460 9.904 1.00 94.44 76 LYS A N 1
ATOM 598 C CA . LYS A 1 76 ? -13.587 -4.285 11.147 1.00 94.44 76 LYS A CA 1
ATOM 599 C C . LYS A 1 76 ? -14.031 -5.655 11.655 1.00 94.44 76 LYS A C 1
ATOM 601 O O . LYS A 1 76 ? -14.873 -6.295 11.031 1.00 94.44 76 LYS A O 1
ATOM 606 N N . HIS A 1 77 ? -13.488 -6.081 12.788 1.00 91.56 77 HIS A N 1
ATOM 607 C CA . HIS A 1 77 ? -13.958 -7.274 13.484 1.00 91.56 77 HIS A CA 1
ATOM 608 C C . HIS A 1 77 ? -15.204 -6.951 14.323 1.00 91.56 77 HIS A C 1
ATOM 610 O O . HIS A 1 77 ? -15.295 -5.843 14.863 1.00 91.56 77 HIS A O 1
ATOM 616 N N . PRO A 1 78 ? -16.173 -7.878 14.434 1.00 91.69 78 PRO A N 1
ATOM 617 C CA . PRO A 1 78 ? -17.282 -7.711 15.363 1.00 91.69 78 PRO A CA 1
ATOM 618 C C . PRO A 1 78 ? -16.729 -7.604 16.787 1.00 91.69 78 PRO A C 1
ATOM 620 O O . PRO A 1 78 ? -15.872 -8.388 17.190 1.00 91.69 78 PRO A O 1
ATOM 623 N N . LEU A 1 79 ? -17.198 -6.600 17.526 1.00 90.75 79 LEU A N 1
ATOM 624 C CA . LEU A 1 79 ? -16.846 -6.397 18.925 1.00 90.75 79 LEU A CA 1
ATOM 625 C C . LEU A 1 79 ? -18.048 -6.770 19.783 1.00 90.75 79 LEU A C 1
ATOM 627 O O . LEU A 1 79 ? -19.117 -6.172 19.640 1.00 90.75 79 LEU A O 1
ATOM 631 N N . ASP A 1 80 ? -17.853 -7.716 20.691 1.00 90.00 80 ASP A N 1
ATOM 632 C CA . ASP A 1 80 ? -18.838 -8.025 21.718 1.00 90.00 80 ASP A CA 1
ATOM 633 C C . ASP A 1 80 ? -18.678 -7.087 22.916 1.00 90.00 80 ASP A C 1
ATOM 635 O O . ASP A 1 80 ? -17.598 -6.559 23.203 1.00 90.00 80 ASP A O 1
ATOM 639 N N . LYS A 1 81 ? -19.781 -6.864 23.636 1.00 91.12 81 LYS A N 1
ATOM 640 C CA . LYS A 1 81 ? -19.736 -6.117 24.896 1.00 91.12 81 LYS A CA 1
ATOM 641 C C . LYS A 1 81 ? -18.888 -6.906 25.903 1.00 91.12 81 LYS A C 1
ATOM 643 O O . LYS A 1 81 ? -19.078 -8.119 26.012 1.00 91.12 81 LYS A O 1
ATOM 648 N N . PRO A 1 82 ? -17.996 -6.249 26.665 1.00 92.06 82 PRO A N 1
ATOM 649 C CA . PRO A 1 82 ? -17.238 -6.933 27.702 1.00 92.06 82 PRO A CA 1
ATOM 650 C C . PRO A 1 82 ? -18.191 -7.522 28.744 1.00 92.06 82 PRO A C 1
ATOM 652 O O . PRO A 1 82 ? -19.215 -6.923 29.082 1.00 92.06 82 PRO A O 1
ATOM 655 N N . TYR A 1 83 ? -17.842 -8.698 29.259 1.00 93.56 83 TYR A N 1
ATOM 656 C CA . TYR A 1 83 ? -18.589 -9.317 30.344 1.00 93.56 83 TYR A CA 1
ATOM 657 C C . TYR A 1 83 ? -18.475 -8.468 31.615 1.00 93.56 83 TYR A C 1
ATOM 659 O O . TYR A 1 83 ? -17.374 -8.123 32.045 1.00 93.56 83 TYR A O 1
ATOM 667 N N . ILE A 1 84 ? -19.617 -8.151 32.223 1.00 94.56 84 ILE A N 1
ATOM 668 C CA . ILE A 1 84 ? -19.699 -7.429 33.493 1.00 94.56 84 ILE A CA 1
ATOM 669 C C . ILE A 1 84 ? -20.191 -8.420 34.546 1.00 94.56 84 ILE A C 1
ATOM 671 O O . ILE A 1 84 ? -21.312 -8.919 34.452 1.00 94.56 84 ILE A O 1
ATOM 675 N N . HIS A 1 85 ? -19.356 -8.703 35.547 1.00 94.06 85 HIS A N 1
ATOM 676 C CA . HIS A 1 85 ? -19.736 -9.559 36.668 1.00 94.06 85 HIS A CA 1
ATOM 677 C C . HIS A 1 85 ? -20.816 -8.875 37.519 1.00 94.06 85 HIS A C 1
ATOM 679 O O . HIS A 1 85 ? -20.628 -7.749 37.985 1.00 94.06 85 HIS A O 1
ATOM 685 N N . GLN A 1 86 ? -21.946 -9.554 37.718 1.00 92.81 86 GLN A N 1
ATOM 686 C CA . GLN A 1 86 ? -22.999 -9.111 38.629 1.00 92.81 86 GLN A CA 1
ATOM 687 C C . GLN A 1 86 ? -22.707 -9.640 40.034 1.00 92.81 86 GLN A C 1
ATOM 689 O O . GLN A 1 86 ? -22.441 -10.827 40.197 1.00 92.81 86 GLN A O 1
ATOM 694 N N . HIS A 1 87 ? -22.748 -8.756 41.033 1.00 92.25 87 HIS A N 1
ATOM 695 C CA . HIS A 1 87 ? -22.589 -9.155 42.427 1.00 92.25 87 HIS A CA 1
ATOM 696 C C . HIS A 1 87 ? -23.798 -9.973 42.887 1.00 92.25 87 HIS A C 1
ATOM 698 O O . HIS A 1 87 ? -24.929 -9.718 42.467 1.00 92.25 87 HIS A O 1
ATOM 704 N N . GLU A 1 88 ? -23.560 -10.934 43.775 1.00 92.06 88 GLU A N 1
ATOM 705 C CA . GLU A 1 88 ? -24.638 -11.675 44.422 1.00 92.06 88 GLU A CA 1
ATOM 706 C C . GLU A 1 88 ? -25.515 -10.715 45.236 1.00 92.06 88 GLU A C 1
ATOM 708 O O . GLU A 1 88 ? -25.021 -9.901 46.022 1.00 92.06 88 GLU A O 1
ATOM 713 N N . GLN A 1 89 ? -26.832 -10.790 45.036 1.00 93.94 89 GLN A N 1
ATOM 714 C CA . GLN A 1 89 ? -27.778 -9.994 45.807 1.00 93.94 89 GLN A CA 1
ATOM 715 C C . GLN A 1 89 ? -27.836 -10.522 47.245 1.00 93.94 89 GLN A C 1
ATOM 717 O O . GLN A 1 89 ? -27.963 -11.725 47.467 1.00 93.94 89 GLN A O 1
ATOM 722 N N . TYR A 1 90 ? -27.779 -9.622 48.230 1.00 92.88 90 TYR A N 1
ATOM 723 C CA . TYR A 1 90 ? -27.915 -10.002 49.636 1.00 92.88 90 TYR A CA 1
ATOM 724 C C . TYR A 1 90 ? -29.265 -10.687 49.897 1.00 92.88 90 TYR A C 1
ATOM 726 O O . TYR A 1 90 ? -30.325 -10.112 49.634 1.00 92.88 90 TYR A O 1
ATOM 734 N N . LEU A 1 91 ? -29.218 -11.887 50.476 1.00 92.19 91 LEU A N 1
ATOM 735 C CA . LEU A 1 91 ? -30.387 -12.614 50.960 1.00 92.19 91 LEU A CA 1
ATOM 736 C C . LEU A 1 91 ? -30.466 -12.480 52.482 1.00 92.19 91 LEU A C 1
ATOM 738 O O . LEU A 1 91 ? -29.537 -12.855 53.198 1.00 92.19 91 LEU A O 1
ATOM 742 N N . ARG A 1 92 ? -31.590 -11.956 52.987 1.00 90.94 92 ARG A N 1
ATOM 743 C CA . ARG A 1 92 ? -31.854 -11.937 54.430 1.00 90.94 92 ARG A CA 1
ATOM 744 C C . ARG A 1 92 ? -31.965 -13.390 54.927 1.00 90.94 92 ARG A C 1
ATOM 746 O O . ARG A 1 92 ? -32.709 -14.157 54.313 1.00 90.94 92 ARG A O 1
ATOM 753 N N . PRO A 1 93 ? -31.287 -13.772 56.024 1.00 89.75 93 PRO A N 1
ATOM 754 C CA . PRO A 1 93 ? -31.485 -15.082 56.635 1.00 89.75 93 PRO A CA 1
ATOM 755 C C . PRO A 1 93 ? -32.949 -15.270 57.053 1.00 89.75 93 PRO A C 1
ATOM 757 O O . PRO A 1 93 ? -33.618 -14.320 57.460 1.00 89.75 93 PRO A O 1
ATOM 760 N N . ALA A 1 94 ? -33.455 -16.496 56.934 1.00 89.88 94 ALA A N 1
ATOM 761 C CA . ALA A 1 94 ? -34.804 -16.820 57.375 1.00 89.88 94 ALA A CA 1
ATOM 762 C C . ALA A 1 94 ? -34.876 -16.799 58.908 1.00 89.88 94 ALA A C 1
ATOM 764 O O . ALA A 1 94 ? -34.063 -17.437 59.576 1.00 89.88 94 ALA A O 1
ATOM 765 N N . GLY A 1 95 ? -35.867 -16.090 59.443 1.00 88.88 95 GLY A N 1
ATOM 766 C CA . GLY A 1 95 ? -36.113 -15.972 60.877 1.00 88.88 95 GLY A CA 1
ATOM 767 C C . GLY A 1 95 ? -36.024 -14.537 61.381 1.00 88.88 95 GLY A C 1
ATOM 768 O O . GLY A 1 95 ? -35.405 -13.668 60.764 1.00 88.88 95 GLY A O 1
ATOM 769 N N . ASP A 1 96 ? -36.671 -14.304 62.516 1.00 88.19 96 ASP A N 1
ATOM 770 C CA . ASP A 1 96 ? -36.564 -13.050 63.245 1.00 88.19 96 ASP A CA 1
ATOM 771 C C . ASP A 1 96 ? -35.333 -13.083 64.150 1.00 88.19 96 ASP A C 1
ATOM 773 O O . ASP A 1 96 ? -34.951 -14.128 64.684 1.00 88.19 96 ASP A O 1
ATOM 777 N N . ILE A 1 97 ? -34.699 -11.926 64.324 1.00 87.81 97 ILE A N 1
ATOM 778 C CA . ILE A 1 97 ? -33.640 -11.784 65.320 1.00 87.81 97 ILE A CA 1
ATOM 779 C C . ILE A 1 97 ? -34.267 -11.838 66.716 1.00 87.81 97 ILE A C 1
ATOM 781 O O . ILE A 1 97 ? -35.250 -11.144 66.985 1.00 87.81 97 ILE A O 1
ATOM 785 N N . ASP A 1 98 ? -33.703 -12.649 67.611 1.00 87.06 98 ASP A N 1
ATOM 786 C CA . ASP A 1 98 ? -34.108 -12.623 69.014 1.00 87.06 98 ASP A CA 1
ATOM 787 C C . ASP A 1 98 ? -33.627 -11.306 69.636 1.00 87.06 98 ASP A C 1
ATOM 789 O O . ASP A 1 98 ? -32.428 -11.060 69.783 1.00 87.06 98 ASP A O 1
ATOM 793 N N . THR A 1 99 ? -34.578 -10.422 69.934 1.00 88.69 99 THR A N 1
ATOM 794 C CA . THR A 1 99 ? -34.310 -9.115 70.549 1.00 88.69 99 THR A CA 1
ATOM 795 C C . THR A 1 99 ? -34.338 -9.177 72.077 1.00 88.69 99 THR A C 1
ATOM 797 O O . THR A 1 99 ? -34.087 -8.162 72.734 1.00 88.69 99 THR A O 1
ATOM 800 N N . LEU A 1 100 ? -34.620 -10.346 72.667 1.00 88.06 100 LEU A N 1
ATOM 801 C CA . LEU A 1 100 ? -34.675 -10.514 74.113 1.00 88.06 100 LEU A CA 1
ATOM 802 C C . LEU A 1 100 ? -33.268 -10.611 74.698 1.00 88.06 100 LEU A C 1
ATOM 804 O O . LEU A 1 100 ? -32.530 -11.575 74.511 1.00 88.06 100 LEU A O 1
ATOM 808 N N . THR A 1 101 ? -32.911 -9.608 75.490 1.00 87.31 101 THR A N 1
ATOM 809 C CA . THR A 1 101 ? -31.738 -9.691 76.360 1.00 87.31 101 THR A CA 1
ATOM 810 C C . THR A 1 101 ? -32.082 -10.491 77.619 1.00 87.31 101 THR A C 1
ATOM 812 O O . THR A 1 101 ? -33.237 -10.523 78.055 1.00 87.31 101 THR A O 1
ATOM 815 N N . SER A 1 102 ? -31.077 -11.107 78.252 1.00 86.62 102 SER A N 1
ATOM 816 C CA . SER A 1 102 ? -31.252 -11.829 79.525 1.00 86.62 102 SER A CA 1
ATOM 817 C C . SER A 1 102 ? -31.954 -10.975 80.587 1.00 86.62 102 SER A C 1
ATOM 819 O O . SER A 1 102 ? -32.845 -11.453 81.279 1.00 86.62 102 SER A O 1
ATOM 821 N N . TYR A 1 103 ? -31.640 -9.677 80.644 1.00 86.88 103 TYR A N 1
ATOM 822 C CA . TYR A 1 103 ? -32.269 -8.732 81.565 1.00 86.88 103 TYR A CA 1
ATOM 823 C C . TYR A 1 103 ? -33.787 -8.592 81.356 1.00 86.88 103 TYR A C 1
ATOM 825 O O . TYR A 1 103 ? -34.545 -8.641 82.322 1.00 86.88 103 TYR A O 1
ATOM 833 N N . HIS A 1 104 ? -34.248 -8.441 80.109 1.00 83.00 104 HIS A N 1
ATOM 834 C CA . HIS A 1 104 ? -35.678 -8.293 79.809 1.00 83.00 104 HIS A CA 1
ATOM 835 C C . HIS A 1 104 ? -36.480 -9.576 80.053 1.00 83.00 104 HIS A C 1
ATOM 837 O O . HIS A 1 104 ? -37.670 -9.493 80.354 1.00 83.00 104 HIS A O 1
ATOM 843 N N . ARG A 1 105 ? -35.832 -10.742 79.955 1.00 82.25 105 ARG A N 1
ATOM 844 C CA . ARG A 1 105 ? -36.431 -12.036 80.299 1.00 82.25 105 ARG A CA 1
ATOM 845 C C . ARG A 1 105 ? -36.590 -12.207 81.809 1.00 82.25 105 ARG A C 1
ATOM 847 O O . ARG A 1 105 ? -37.635 -12.660 82.263 1.00 82.25 105 ARG A O 1
ATOM 854 N N . ASP A 1 106 ? -35.559 -11.847 82.566 1.00 84.31 106 ASP A N 1
ATOM 855 C CA . ASP A 1 106 ? -35.460 -12.209 83.981 1.00 84.31 106 ASP A CA 1
ATOM 856 C C . ASP A 1 106 ? -36.105 -11.151 84.908 1.00 84.31 106 ASP A C 1
ATOM 858 O O . ASP A 1 106 ? -36.526 -11.472 86.019 1.00 84.31 106 ASP A O 1
ATOM 862 N N . TYR A 1 107 ? -36.256 -9.899 84.451 1.00 80.56 107 TYR A N 1
ATOM 863 C CA . TYR A 1 107 ? -36.830 -8.794 85.232 1.00 80.56 107 TYR A CA 1
ATOM 864 C C . TYR A 1 107 ? -38.132 -8.246 84.627 1.00 80.56 107 TYR A C 1
ATOM 866 O O . TYR A 1 107 ? -38.238 -7.071 84.265 1.00 80.56 107 TYR A O 1
ATOM 874 N N . THR A 1 108 ? -39.169 -9.084 84.554 1.00 75.50 108 THR A N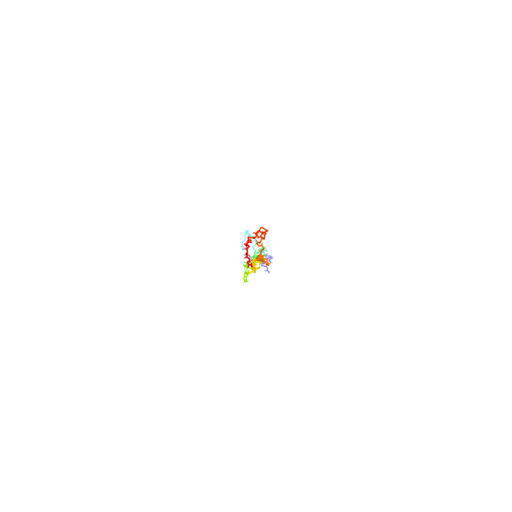 1
ATOM 875 C CA . THR A 1 108 ? -40.530 -8.629 84.221 1.00 75.50 108 THR A CA 1
ATOM 876 C C . THR A 1 108 ? -41.235 -8.087 85.465 1.00 75.50 108 THR A C 1
ATOM 878 O O . THR A 1 108 ? -41.297 -8.762 86.493 1.00 75.50 108 THR A O 1
ATOM 881 N N . LYS A 1 109 ? -41.806 -6.878 85.393 1.00 73.88 109 LYS A N 1
ATOM 882 C CA . LYS A 1 109 ? -42.601 -6.293 86.486 1.00 73.88 109 LYS A CA 1
ATOM 883 C C . LYS A 1 109 ? -43.924 -7.058 86.635 1.00 73.88 109 LYS A C 1
ATOM 885 O O . LYS A 1 109 ? -44.906 -6.713 85.985 1.00 73.88 109 LYS A O 1
ATOM 890 N N . ALA A 1 110 ? -43.965 -8.090 87.473 1.00 64.38 110 ALA A N 1
ATOM 891 C CA . ALA A 1 110 ? -45.217 -8.739 87.845 1.00 64.38 110 ALA A CA 1
ATOM 892 C C . ALA A 1 110 ? -45.994 -7.828 88.810 1.00 64.38 110 ALA A C 1
ATOM 894 O O . ALA A 1 110 ? -45.533 -7.538 89.913 1.00 64.38 110 ALA A O 1
ATOM 895 N N . CYS A 1 111 ? -47.171 -7.363 88.393 1.00 57.44 111 CYS A N 1
ATOM 896 C CA . CYS A 1 111 ? -48.160 -6.808 89.310 1.00 57.44 111 CYS A CA 1
ATOM 897 C C . CYS A 1 111 ? -48.970 -7.992 89.872 1.00 57.44 111 CYS A C 1
ATOM 899 O O . CYS A 1 111 ? -49.541 -8.736 89.071 1.00 57.44 111 CYS A O 1
ATOM 901 N N . PRO A 1 112 ? -49.010 -8.237 91.194 1.00 59.56 112 PRO A N 1
ATOM 902 C CA . PRO A 1 112 ? -49.809 -9.328 91.736 1.00 59.56 112 PRO A CA 1
ATOM 903 C C . PRO A 1 112 ? -51.296 -8.968 91.636 1.00 59.56 112 PRO A C 1
ATOM 905 O O . PRO A 1 112 ? -51.790 -8.104 92.358 1.00 59.56 112 PRO A O 1
ATOM 908 N N . THR A 1 113 ? -52.032 -9.638 90.750 1.00 61.34 113 THR A N 1
ATOM 909 C CA . THR A 1 113 ? -53.498 -9.627 90.770 1.00 61.34 113 THR A CA 1
ATOM 910 C C . THR A 1 113 ? -53.963 -10.457 91.967 1.00 61.34 113 THR A C 1
ATOM 912 O O . THR A 1 113 ? -54.041 -11.685 91.890 1.00 61.34 113 THR A O 1
ATOM 915 N N . SER A 1 114 ? -54.233 -9.804 93.098 1.00 52.62 114 SER A N 1
ATOM 916 C CA . SER A 1 114 ? -54.858 -10.435 94.262 1.00 52.62 114 SER A CA 1
ATOM 917 C C . SER A 1 114 ? -56.265 -10.910 93.890 1.00 52.62 114 SER A C 1
ATOM 919 O O . SER A 1 114 ? -57.169 -10.097 93.704 1.00 52.62 114 SER A O 1
ATOM 921 N N . THR A 1 115 ? -56.446 -12.222 93.764 1.00 56.34 115 THR A N 1
ATOM 922 C CA . THR A 1 115 ? -57.765 -12.854 93.650 1.00 56.34 115 THR A CA 1
ATOM 923 C C . THR A 1 115 ? -58.296 -13.061 95.068 1.00 56.34 115 THR A C 1
ATOM 925 O O . THR A 1 115 ? -57.732 -13.844 95.827 1.00 56.34 115 THR A O 1
ATOM 928 N N . THR A 1 116 ? -59.320 -12.296 95.445 1.00 49.06 116 THR A N 1
ATOM 929 C CA . THR A 1 116 ? -60.040 -12.400 96.724 1.00 49.06 116 THR A CA 1
ATOM 930 C C . THR A 1 116 ? -61.007 -13.589 96.685 1.00 49.06 116 THR A C 1
ATOM 932 O O . THR A 1 116 ? -61.808 -13.680 95.755 1.00 49.06 116 THR A O 1
ATOM 935 N N . VAL A 1 117 ? -60.945 -14.466 97.693 1.00 51.69 117 VAL A N 1
ATOM 936 C CA . VAL A 1 117 ? -62.042 -15.354 98.129 1.00 51.69 117 VAL A CA 1
ATOM 937 C C . VAL A 1 117 ? -62.408 -14.945 99.545 1.00 51.69 117 VAL A C 1
ATOM 939 O O . VAL A 1 117 ? -61.456 -14.718 100.327 1.00 51.69 117 VAL A O 1
#